Protein AF-A0A915Z6G3-F1 (afdb_monomer_lite)

Organism: NCBI:txid588596

Structure (mmCIF, N/CA/C/O backbone):
data_AF-A0A915Z6G3-F1
#
_entry.id   AF-A0A915Z6G3-F1
#
loop_
_atom_site.group_PDB
_atom_site.id
_atom_site.type_symbol
_atom_site.label_atom_id
_atom_site.label_alt_id
_atom_site.label_comp_id
_atom_site.label_asym_id
_atom_site.label_entity_id
_atom_site.label_seq_id
_atom_site.pdbx_PDB_ins_code
_atom_site.Cartn_x
_atom_site.Cartn_y
_atom_site.Cartn_z
_atom_site.occupancy
_atom_site.B_iso_or_equiv
_atom_site.auth_seq_id
_atom_site.auth_comp_id
_atom_site.auth_asym_id
_atom_site.auth_atom_id
_atom_site.pdbx_PDB_model_num
ATOM 1 N N . MET A 1 1 ? 2.682 16.550 -8.621 1.00 54.75 1 MET A N 1
ATOM 2 C CA . MET A 1 1 ? 1.260 16.250 -8.377 1.00 54.75 1 MET A CA 1
ATOM 3 C C . MET A 1 1 ? 0.381 17.223 -9.141 1.00 54.75 1 MET A C 1
ATOM 5 O O . MET A 1 1 ? 0.630 18.422 -9.050 1.00 54.75 1 MET A O 1
ATOM 9 N N . PRO A 1 2 ? -0.624 16.743 -9.884 1.00 71.06 2 PRO A N 1
ATOM 10 C CA . PRO A 1 2 ? -1.624 17.615 -10.486 1.00 71.06 2 PRO A CA 1
ATOM 11 C C . PRO A 1 2 ? -2.518 18.236 -9.397 1.00 71.06 2 PRO A C 1
ATOM 13 O O . PRO A 1 2 ? -2.899 17.569 -8.435 1.00 71.06 2 PRO A O 1
ATOM 16 N N . LEU A 1 3 ? -2.860 19.520 -9.548 1.00 63.72 3 LEU A N 1
ATOM 17 C CA . LEU A 1 3 ? -3.681 20.289 -8.598 1.00 63.72 3 LEU A CA 1
ATOM 18 C C . LEU A 1 3 ? -5.014 19.588 -8.274 1.00 63.72 3 LEU A C 1
ATOM 20 O O . LEU A 1 3 ? -5.478 19.599 -7.137 1.00 63.72 3 LEU A O 1
ATOM 24 N N . THR A 1 4 ? -5.600 18.926 -9.269 1.00 68.31 4 THR A N 1
ATOM 25 C CA . THR A 1 4 ? -6.839 18.151 -9.151 1.00 68.31 4 THR A CA 1
ATOM 26 C C . THR A 1 4 ? -6.713 16.975 -8.188 1.00 68.31 4 THR A C 1
ATOM 28 O O . THR A 1 4 ? -7.611 16.770 -7.376 1.00 68.31 4 THR A O 1
ATOM 31 N N . PHE A 1 5 ? -5.591 16.248 -8.213 1.00 64.50 5 PHE A N 1
ATOM 32 C CA . PHE A 1 5 ? -5.329 15.165 -7.262 1.00 64.50 5 PHE A CA 1
ATOM 33 C C . PHE A 1 5 ? -5.199 15.705 -5.840 1.00 64.50 5 PHE A C 1
ATOM 35 O O . PHE A 1 5 ? -5.752 15.128 -4.913 1.00 64.50 5 PHE A O 1
ATOM 42 N N . PHE A 1 6 ? -4.526 16.843 -5.667 1.00 62.38 6 PHE A N 1
ATOM 43 C CA . PHE A 1 6 ? -4.34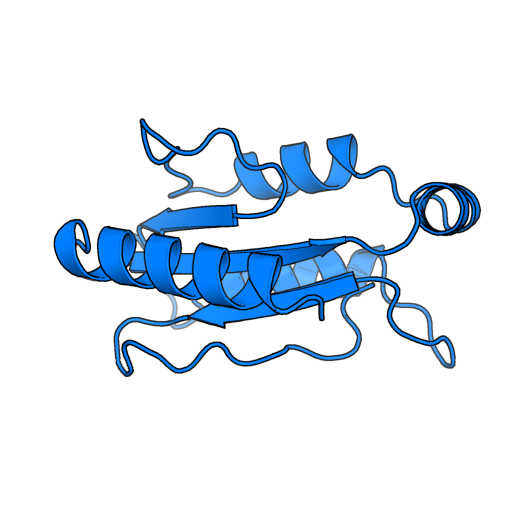3 17.452 -4.351 1.00 62.38 6 PHE A CA 1
ATOM 44 C C . PHE A 1 6 ? -5.665 17.952 -3.744 1.00 62.38 6 PHE A C 1
ATOM 46 O O . PHE A 1 6 ? -5.949 17.688 -2.579 1.00 62.38 6 PHE A O 1
ATOM 53 N N . ILE A 1 7 ? -6.511 18.618 -4.537 1.00 69.06 7 ILE A N 1
ATOM 54 C CA . ILE A 1 7 ? -7.845 19.066 -4.100 1.00 69.06 7 ILE A CA 1
ATOM 55 C C . ILE A 1 7 ? -8.739 17.864 -3.771 1.00 69.06 7 ILE A C 1
ATOM 57 O O . ILE A 1 7 ? -9.429 17.859 -2.752 1.00 69.06 7 ILE A O 1
ATOM 61 N N . TRP A 1 8 ? -8.701 16.822 -4.601 1.00 69.94 8 TRP A N 1
ATOM 62 C CA . TRP A 1 8 ? -9.442 15.589 -4.355 1.00 69.94 8 TRP A CA 1
ATOM 63 C C . TRP A 1 8 ? -8.951 14.865 -3.095 1.00 69.94 8 TRP A C 1
ATOM 65 O O . TRP A 1 8 ? -9.765 14.432 -2.284 1.00 69.94 8 TRP A O 1
ATOM 75 N N . LEU A 1 9 ? -7.636 14.815 -2.868 1.00 66.31 9 LEU A N 1
ATOM 76 C CA . LEU A 1 9 ? -7.033 14.262 -1.658 1.00 66.31 9 LEU A CA 1
ATOM 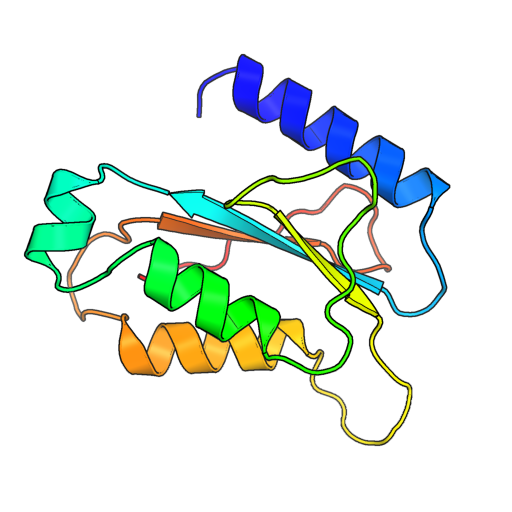77 C C . LEU A 1 9 ? -7.490 15.022 -0.410 1.00 66.31 9 LEU A C 1
ATOM 79 O O . LEU A 1 9 ? -7.906 14.401 0.563 1.00 66.31 9 LEU A O 1
ATOM 83 N N . LEU A 1 10 ? -7.476 16.358 -0.452 1.00 66.25 10 LEU A N 1
ATOM 84 C CA . LEU A 1 10 ? -7.981 17.197 0.637 1.00 66.25 10 LEU A CA 1
ATOM 85 C C . LEU A 1 10 ? -9.459 16.927 0.928 1.00 66.25 10 LEU A C 1
ATOM 87 O O . LEU A 1 10 ? -9.839 16.841 2.093 1.00 66.25 10 LEU A O 1
ATOM 91 N N . TYR A 1 11 ? -10.280 16.745 -0.108 1.00 68.69 11 TYR A N 1
ATOM 92 C CA . TYR A 1 11 ? -11.689 16.393 0.053 1.00 68.69 11 TYR A CA 1
ATOM 93 C C . TYR A 1 11 ? -11.872 15.015 0.706 1.00 68.69 11 TYR A C 1
ATOM 95 O O . TYR A 1 11 ? -12.687 14.871 1.616 1.00 68.69 11 TYR A O 1
ATOM 103 N N . GLN A 1 12 ? -11.077 14.016 0.315 1.00 64.75 12 GLN A N 1
ATOM 104 C CA . GLN A 1 12 ? -11.105 12.692 0.946 1.00 64.75 12 GLN A CA 1
ATOM 105 C C . GLN A 1 12 ? -10.624 12.740 2.402 1.00 64.75 12 GLN A C 1
ATOM 107 O O . GLN A 1 12 ? -11.244 12.126 3.267 1.00 64.75 12 GLN A O 1
ATOM 112 N N . CYS A 1 13 ? -9.582 13.519 2.702 1.00 63.34 13 CYS A N 1
ATOM 113 C CA . CYS A 1 13 ? -9.122 13.763 4.071 1.00 63.34 13 CYS A CA 1
ATOM 114 C C . CYS A 1 13 ? -10.177 14.503 4.916 1.00 63.34 13 CYS A C 1
ATOM 116 O O . CYS A 1 13 ? -10.342 14.199 6.095 1.00 63.34 13 CYS A O 1
ATOM 118 N N . TYR A 1 14 ? -10.920 15.444 4.327 1.00 63.81 14 TYR A N 1
ATOM 119 C CA . TYR A 1 14 ? -12.023 16.145 4.990 1.00 63.81 14 TYR A CA 1
ATOM 120 C C . TYR A 1 14 ? -13.204 15.210 5.289 1.00 63.81 14 TYR A C 1
ATOM 122 O O . TYR A 1 14 ? -13.713 15.191 6.408 1.00 63.81 14 TYR A O 1
ATOM 130 N N . LEU A 1 15 ? -13.612 14.383 4.321 1.00 62.44 15 LEU A N 1
ATOM 131 C CA . LEU A 1 15 ? -14.615 13.339 4.551 1.00 62.44 15 LEU A CA 1
ATOM 132 C C . LEU A 1 15 ? -14.155 12.356 5.632 1.00 62.44 15 LEU A C 1
ATOM 134 O O . LEU A 1 15 ? -14.939 11.998 6.509 1.00 62.44 15 LEU A O 1
ATOM 138 N N . PHE A 1 16 ? -12.878 11.972 5.608 1.00 60.28 16 PHE A N 1
ATOM 139 C CA . PHE A 1 16 ? -12.266 11.135 6.634 1.00 60.28 16 PHE A CA 1
ATOM 140 C C . PHE A 1 16 ? -12.363 11.782 8.018 1.00 60.28 16 PHE A C 1
ATOM 142 O O . PHE A 1 16 ? -12.836 11.117 8.931 1.00 60.28 16 PHE A O 1
ATOM 149 N N . SER A 1 17 ? -12.053 13.076 8.159 1.00 58.62 17 SER A N 1
ATOM 150 C CA . SER A 1 17 ? -12.205 13.819 9.422 1.00 58.62 17 SER A CA 1
ATOM 151 C C . SER A 1 17 ? -13.619 13.758 10.002 1.00 58.62 17 SER A C 1
ATOM 153 O O . SER A 1 17 ? -13.775 13.766 11.219 1.00 58.62 17 SER A O 1
ATOM 155 N N . ASN A 1 18 ? -14.646 13.718 9.148 1.00 55.84 18 ASN A N 1
ATOM 156 C CA . ASN A 1 18 ? -16.050 13.688 9.567 1.00 55.84 18 ASN A CA 1
ATOM 157 C C . ASN A 1 18 ? -16.561 12.271 9.889 1.00 55.84 18 ASN A C 1
ATOM 159 O O . ASN A 1 18 ? -17.561 12.127 10.588 1.00 55.84 18 ASN A O 1
ATOM 163 N N . ILE A 1 19 ? -15.898 11.227 9.383 1.00 57.06 19 ILE A N 1
ATOM 164 C CA . ILE A 1 19 ? -16.246 9.807 9.599 1.00 57.06 19 ILE A CA 1
ATOM 165 C C . ILE A 1 19 ? -15.330 9.167 10.664 1.00 57.06 19 ILE A C 1
ATOM 167 O O . ILE A 1 19 ? -15.574 8.045 11.115 1.00 57.06 19 ILE A O 1
ATOM 171 N N . GLN A 1 20 ? -14.274 9.875 11.074 1.00 56.25 20 GLN A N 1
ATOM 172 C CA . GLN A 1 20 ? -13.170 9.349 11.864 1.00 56.25 20 GLN A CA 1
ATOM 173 C C . GLN A 1 20 ? -13.645 8.766 13.199 1.00 56.25 20 GLN A C 1
ATOM 175 O O . GLN A 1 20 ? -14.107 9.466 14.100 1.00 56.25 20 GLN A O 1
ATOM 180 N N . LYS A 1 21 ? -13.513 7.445 13.326 1.00 56.72 21 LYS A N 1
ATOM 181 C CA . LYS A 1 21 ? -13.626 6.736 14.602 1.00 56.72 21 LYS A CA 1
ATOM 182 C C . LYS A 1 21 ? -12.268 6.783 15.305 1.00 56.72 21 LYS A C 1
ATOM 184 O O . LYS A 1 21 ? -11.240 6.781 14.624 1.00 56.72 21 LYS A O 1
ATOM 189 N N . ARG A 1 22 ? -12.280 6.782 16.646 1.00 59.25 22 ARG A N 1
ATOM 190 C CA . ARG A 1 22 ? -11.060 6.676 17.465 1.00 59.25 22 ARG A CA 1
ATOM 191 C C . ARG A 1 22 ? -10.172 5.532 16.963 1.00 59.25 22 ARG A C 1
ATOM 193 O O . ARG A 1 22 ? -10.707 4.452 16.714 1.00 59.25 22 ARG A O 1
ATOM 200 N N . ASN A 1 23 ? -8.863 5.759 16.848 1.00 69.69 23 ASN A N 1
ATOM 201 C CA . ASN A 1 23 ? -7.853 4.821 16.344 1.00 69.69 23 ASN A CA 1
ATOM 202 C C . ASN A 1 23 ? -8.024 4.460 14.859 1.00 69.69 23 ASN A C 1
ATOM 204 O O . ASN A 1 23 ? -8.118 3.286 14.506 1.00 69.69 23 ASN A O 1
ATOM 208 N N . SER A 1 24 ? -8.102 5.447 13.968 1.00 74.06 24 SER A N 1
ATOM 209 C CA . SER A 1 24 ? -8.124 5.178 12.525 1.00 74.06 24 SER A CA 1
ATOM 210 C C . SER A 1 24 ? -6.974 5.838 11.781 1.00 74.06 24 SER A C 1
ATOM 212 O O . SER A 1 24 ? -6.542 6.948 12.098 1.00 74.06 24 SER A O 1
ATOM 214 N N . SER A 1 25 ? -6.499 5.121 10.768 1.00 78.19 25 SER A N 1
ATOM 215 C CA . SER A 1 25 ? -5.323 5.460 9.984 1.00 78.19 25 SER A CA 1
ATOM 216 C C . SER A 1 25 ? -5.657 5.383 8.500 1.00 78.19 25 SER A C 1
ATOM 218 O O . SER A 1 25 ? -6.428 4.528 8.052 1.00 78.19 25 SER A O 1
ATOM 220 N N . LEU A 1 26 ? -5.075 6.295 7.729 1.00 79.31 26 LEU A N 1
ATOM 221 C CA . LEU A 1 26 ? -5.309 6.394 6.296 1.00 79.31 26 LEU A CA 1
ATOM 222 C C . LEU A 1 26 ? -3.988 6.230 5.547 1.00 79.31 26 LEU A C 1
ATOM 224 O O . LEU A 1 26 ? -3.016 6.940 5.813 1.00 79.31 26 LEU A O 1
ATOM 228 N N . LEU A 1 27 ? -3.973 5.276 4.620 1.00 81.69 27 LEU A N 1
ATOM 229 C CA . LEU A 1 27 ? -2.860 4.979 3.730 1.00 81.69 27 LEU A CA 1
ATOM 230 C C . LEU A 1 27 ? -3.239 5.431 2.321 1.00 81.69 27 LEU A C 1
ATOM 232 O O . LEU A 1 27 ? -4.241 4.976 1.768 1.00 81.69 27 LEU A O 1
ATOM 236 N N . ILE A 1 28 ? -2.434 6.311 1.735 1.00 82.44 28 ILE A N 1
ATOM 237 C CA . ILE A 1 28 ? -2.590 6.750 0.347 1.00 82.44 28 ILE A CA 1
ATOM 238 C C . ILE A 1 28 ? -1.391 6.276 -0.456 1.00 82.44 28 ILE A C 1
ATOM 240 O O . ILE A 1 28 ? -0.254 6.405 -0.007 1.00 82.44 28 ILE A O 1
ATOM 244 N N . ILE A 1 29 ? -1.645 5.783 -1.660 1.00 84.56 29 ILE A N 1
ATOM 245 C CA . ILE A 1 29 ? -0.621 5.420 -2.629 1.00 84.56 29 ILE A CA 1
ATOM 246 C C . ILE A 1 29 ? -0.850 6.231 -3.901 1.00 84.56 29 ILE A C 1
ATOM 248 O O . ILE A 1 29 ? -1.832 6.029 -4.617 1.00 84.56 29 ILE A O 1
ATOM 252 N N . GLU A 1 30 ? 0.068 7.147 -4.193 1.00 83.31 30 GLU A N 1
ATOM 253 C CA . GLU A 1 30 ? 0.201 7.724 -5.528 1.00 83.31 30 GLU A CA 1
ATOM 254 C C . GLU A 1 30 ? 0.952 6.715 -6.401 1.00 83.31 30 GLU A C 1
ATOM 256 O O . GLU A 1 30 ? 2.130 6.431 -6.165 1.00 83.31 30 GLU A O 1
ATOM 261 N N . TRP A 1 31 ? 0.256 6.150 -7.385 1.00 82.88 31 TRP A N 1
ATOM 262 C CA . TRP A 1 31 ? 0.844 5.226 -8.349 1.00 82.88 31 TRP A CA 1
ATOM 263 C C . TRP A 1 31 ? 1.621 6.002 -9.410 1.00 82.88 31 TRP A C 1
ATOM 265 O O . TRP A 1 31 ? 1.098 6.959 -9.981 1.00 82.88 31 TRP A O 1
ATOM 275 N N . GLY A 1 32 ? 2.848 5.574 -9.695 1.00 76.88 32 GLY A N 1
ATOM 276 C CA . GLY A 1 32 ? 3.559 5.998 -10.894 1.00 76.88 32 GLY A CA 1
ATOM 277 C C . GLY A 1 32 ? 3.005 5.344 -12.160 1.00 76.88 32 GLY A C 1
ATOM 278 O O . GLY A 1 32 ? 1.953 4.699 -12.151 1.00 76.88 32 GLY A O 1
ATOM 279 N N . ASP A 1 33 ? 3.750 5.522 -13.247 1.00 81.75 33 ASP A N 1
ATOM 280 C CA . ASP A 1 33 ? 3.428 4.975 -14.564 1.00 81.75 33 ASP A CA 1
ATOM 281 C C . ASP A 1 33 ? 3.291 3.441 -14.528 1.00 81.75 33 ASP A C 1
ATOM 283 O O . ASP A 1 33 ? 4.132 2.734 -13.965 1.00 81.75 33 ASP A O 1
ATOM 287 N N . GLU A 1 34 ? 2.216 2.932 -15.125 1.00 80.31 34 GLU A N 1
ATOM 288 C CA . GLU A 1 34 ? 1.841 1.520 -15.102 1.00 80.31 34 GLU A CA 1
ATOM 289 C C . GLU A 1 34 ? 2.830 0.645 -15.875 1.00 80.31 34 GLU A C 1
ATOM 291 O O . GLU A 1 34 ? 3.186 -0.434 -15.397 1.00 80.31 34 GLU A O 1
ATOM 296 N N . ASP A 1 35 ? 3.368 1.146 -16.989 1.00 81.75 35 ASP A N 1
ATOM 297 C CA . ASP A 1 35 ? 4.380 0.426 -17.766 1.00 81.75 35 ASP A CA 1
ATOM 298 C C . ASP A 1 35 ? 5.661 0.235 -16.947 1.00 81.75 35 ASP A C 1
ATOM 300 O O . ASP A 1 35 ? 6.299 -0.821 -16.984 1.00 81.75 35 ASP A O 1
ATOM 304 N N . ILE A 1 36 ? 6.017 1.234 -16.138 1.00 77.25 36 ILE A N 1
ATOM 305 C CA . ILE A 1 36 ? 7.217 1.180 -15.304 1.00 77.25 36 ILE A CA 1
ATOM 306 C C . ILE A 1 36 ? 7.005 0.283 -14.078 1.00 77.25 36 ILE A C 1
ATOM 308 O O . ILE A 1 36 ? 7.914 -0.455 -13.685 1.00 77.25 36 ILE A O 1
ATOM 312 N N . LEU A 1 37 ? 5.806 0.297 -13.487 1.00 81.00 37 LEU A N 1
ATOM 313 C CA . LEU A 1 37 ? 5.436 -0.641 -12.425 1.00 81.00 37 LEU A CA 1
ATOM 314 C C . LEU A 1 37 ? 5.532 -2.092 -12.924 1.00 81.00 37 LEU A C 1
ATOM 316 O O . LEU A 1 37 ? 6.147 -2.932 -12.260 1.00 81.00 37 LEU A O 1
ATOM 320 N N . LEU A 1 38 ? 5.024 -2.373 -14.128 1.00 82.06 38 LEU A N 1
ATOM 321 C CA . LEU A 1 38 ? 5.106 -3.695 -14.753 1.00 82.06 38 LEU A CA 1
ATOM 322 C C . LEU A 1 38 ? 6.548 -4.124 -15.038 1.00 82.06 38 LEU A C 1
ATOM 324 O O . LEU A 1 38 ? 6.912 -5.252 -14.704 1.00 82.06 38 LEU A O 1
ATOM 328 N N . GLN A 1 39 ? 7.396 -3.232 -15.564 1.00 82.06 39 GLN A N 1
ATOM 329 C CA . GLN A 1 39 ? 8.828 -3.510 -15.774 1.00 82.06 39 GLN A CA 1
ATOM 330 C C . GLN A 1 39 ? 9.553 -3.924 -14.485 1.00 82.06 39 GLN A C 1
ATOM 332 O O . GLN A 1 39 ? 10.550 -4.644 -14.529 1.00 82.06 39 GLN A O 1
ATOM 337 N N . ARG A 1 40 ? 9.049 -3.491 -13.325 1.00 75.69 40 ARG A N 1
ATOM 338 C CA . ARG A 1 40 ? 9.599 -3.805 -12.000 1.00 75.69 40 ARG A CA 1
ATOM 339 C C . ARG A 1 40 ? 8.917 -4.982 -11.313 1.00 75.69 40 ARG A C 1
ATOM 341 O O . ARG A 1 40 ? 9.179 -5.229 -10.138 1.00 75.69 40 ARG A O 1
ATOM 348 N N . ASN A 1 41 ? 8.060 -5.715 -12.025 1.00 82.69 41 ASN A N 1
ATOM 349 C CA . ASN A 1 41 ? 7.218 -6.781 -11.480 1.00 82.69 41 ASN A CA 1
ATOM 350 C C . ASN A 1 41 ? 6.296 -6.309 -10.338 1.00 82.69 41 ASN A C 1
ATOM 352 O O . ASN A 1 41 ? 5.939 -7.082 -9.444 1.00 82.69 41 ASN A O 1
ATOM 356 N N . ILE A 1 42 ? 5.886 -5.040 -10.363 1.00 84.06 42 ILE A N 1
ATOM 357 C CA . ILE A 1 42 ? 4.933 -4.461 -9.418 1.00 84.06 42 ILE A CA 1
ATOM 358 C C . ILE A 1 42 ? 3.576 -4.382 -10.114 1.00 84.06 42 ILE A C 1
ATOM 360 O O . ILE A 1 42 ? 3.310 -3.490 -10.909 1.00 84.06 42 ILE A O 1
ATOM 364 N N . GLN A 1 43 ? 2.687 -5.322 -9.809 1.00 86.94 43 GLN A N 1
ATOM 365 C CA . GLN A 1 43 ? 1.310 -5.268 -10.297 1.00 86.94 43 GLN A CA 1
ATOM 366 C C . GLN A 1 43 ? 0.436 -4.514 -9.297 1.00 86.94 43 GLN A C 1
ATOM 368 O O . GLN A 1 43 ? 0.287 -4.954 -8.153 1.00 86.94 43 GLN A O 1
ATOM 373 N N . ARG A 1 44 ? -0.182 -3.409 -9.736 1.00 86.06 44 ARG A N 1
ATOM 374 C CA . ARG A 1 44 ? -1.061 -2.569 -8.903 1.00 86.06 44 ARG A CA 1
ATOM 375 C C . ARG A 1 44 ? -2.135 -3.400 -8.193 1.00 86.06 44 ARG A C 1
ATOM 377 O O . ARG A 1 44 ? -2.296 -3.298 -6.982 1.00 86.06 44 ARG A O 1
ATOM 384 N N . THR A 1 45 ? -2.803 -4.287 -8.927 1.00 87.69 45 THR A N 1
ATOM 385 C CA . THR A 1 45 ? -3.847 -5.188 -8.409 1.00 87.69 45 THR A CA 1
ATOM 386 C C . THR A 1 45 ? -3.348 -6.106 -7.296 1.00 87.69 45 THR A C 1
ATOM 388 O O . THR A 1 45 ? -4.040 -6.291 -6.297 1.00 87.69 45 THR A O 1
ATOM 391 N N . THR A 1 46 ? -2.128 -6.632 -7.424 1.00 88.19 46 THR A N 1
ATOM 392 C CA . THR A 1 46 ? -1.508 -7.491 -6.405 1.00 88.19 46 THR A CA 1
ATOM 393 C C . THR A 1 46 ? -1.206 -6.704 -5.132 1.00 88.19 46 THR A C 1
ATOM 395 O O . THR A 1 46 ? -1.444 -7.196 -4.032 1.00 88.19 46 THR A O 1
ATOM 398 N N . VAL A 1 47 ? -0.703 -5.472 -5.264 1.00 87.31 47 VAL A N 1
ATOM 399 C CA . VAL A 1 47 ? -0.424 -4.603 -4.112 1.00 87.31 47 VAL A CA 1
ATOM 400 C C . VAL A 1 47 ? -1.723 -4.200 -3.409 1.00 87.31 47 VAL A C 1
ATOM 402 O O . VAL A 1 47 ? -1.801 -4.272 -2.187 1.00 87.31 47 VAL A O 1
ATOM 405 N N . ILE A 1 48 ? -2.760 -3.837 -4.169 1.00 88.56 48 ILE A N 1
ATOM 406 C CA . ILE A 1 48 ? -4.092 -3.519 -3.636 1.00 88.56 48 ILE A CA 1
ATOM 407 C C . ILE A 1 48 ? -4.663 -4.705 -2.859 1.00 88.56 48 ILE A C 1
ATOM 409 O O . ILE A 1 48 ? -5.085 -4.528 -1.720 1.00 88.56 48 ILE A O 1
ATOM 413 N N . ALA A 1 49 ? -4.672 -5.901 -3.456 1.00 87.06 49 ALA A N 1
ATOM 414 C CA . ALA A 1 49 ? -5.182 -7.107 -2.807 1.00 87.06 49 ALA A CA 1
ATOM 415 C C . ALA A 1 49 ? -4.439 -7.377 -1.492 1.00 87.06 49 ALA A C 1
ATOM 417 O O . ALA A 1 49 ? -5.072 -7.507 -0.450 1.00 87.06 49 ALA A O 1
ATOM 418 N N . PHE A 1 50 ? -3.105 -7.314 -1.526 1.00 88.31 50 PHE A N 1
ATOM 419 C CA . PHE A 1 50 ? -2.260 -7.476 -0.346 1.00 88.31 50 PHE A CA 1
ATOM 420 C C . PHE A 1 50 ? -2.591 -6.477 0.774 1.00 88.31 50 PHE A C 1
ATOM 422 O O . PHE A 1 50 ? -2.669 -6.859 1.935 1.00 88.31 50 PHE A O 1
ATOM 429 N N . ILE A 1 51 ? -2.813 -5.198 0.453 1.00 87.31 51 ILE A N 1
ATOM 430 C CA . ILE A 1 51 ? -3.165 -4.175 1.451 1.00 87.31 51 ILE A CA 1
ATOM 431 C C . ILE A 1 51 ? -4.552 -4.443 2.051 1.00 87.31 51 ILE A C 1
ATOM 433 O O . ILE A 1 51 ? -4.739 -4.294 3.258 1.00 87.31 51 ILE A O 1
ATOM 437 N N . ARG A 1 52 ? -5.524 -4.850 1.224 1.00 87.31 52 ARG A N 1
ATOM 438 C CA . ARG A 1 52 ? -6.907 -5.127 1.650 1.00 87.31 52 ARG A CA 1
ATOM 439 C C . ARG A 1 52 ? -7.030 -6.368 2.545 1.00 87.31 52 ARG A C 1
ATOM 441 O O . ARG A 1 52 ? -8.025 -6.493 3.250 1.00 87.31 52 ARG A O 1
ATOM 448 N N . GLU A 1 53 ? -6.036 -7.254 2.540 1.00 87.44 53 GLU A N 1
ATOM 449 C CA . GLU A 1 53 ? -5.973 -8.436 3.411 1.00 87.44 53 GLU A CA 1
ATOM 450 C C . GLU A 1 53 ? -5.574 -8.113 4.862 1.00 87.44 53 GLU A C 1
ATOM 452 O O . GLU A 1 53 ? -5.739 -8.959 5.744 1.00 87.44 53 GLU A O 1
ATOM 457 N N . PHE A 1 54 ? -5.063 -6.908 5.148 1.00 84.81 54 PHE A N 1
ATOM 458 C CA . PHE A 1 54 ? -4.679 -6.552 6.514 1.00 84.81 54 PHE A CA 1
ATOM 459 C C . PHE A 1 54 ? -5.905 -6.404 7.427 1.00 84.81 54 PHE A C 1
ATOM 461 O O . PHE A 1 54 ? -6.923 -5.827 7.024 1.00 84.81 54 PHE A O 1
ATOM 468 N N . PRO A 1 55 ? -5.811 -6.873 8.689 1.00 80.38 55 PRO A N 1
ATOM 469 C CA . PRO A 1 55 ? -6.886 -6.705 9.655 1.00 80.38 55 PRO A CA 1
ATOM 470 C C . PRO A 1 55 ? -7.197 -5.218 9.838 1.00 80.38 55 PRO A C 1
ATOM 472 O O . PRO A 1 55 ? -6.318 -4.369 9.734 1.00 80.38 55 PRO A O 1
ATOM 475 N N . GLY A 1 56 ? -8.464 -4.894 10.085 1.00 78.62 56 GLY A N 1
ATOM 476 C CA . GLY A 1 56 ? 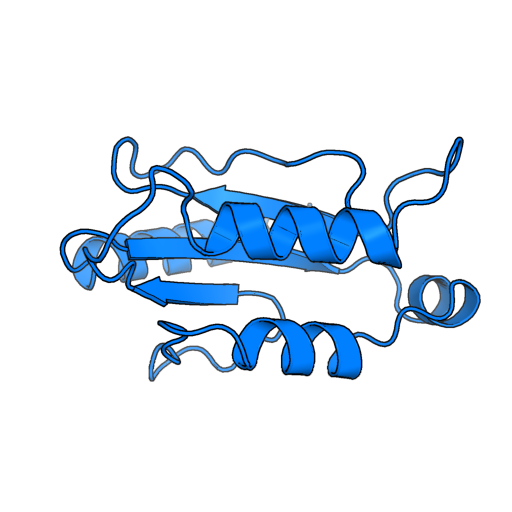-8.896 -3.507 10.254 1.00 78.62 56 GLY A CA 1
ATOM 477 C C . GLY A 1 56 ? -9.090 -2.730 8.950 1.00 78.62 56 GLY A C 1
ATOM 478 O O . GLY A 1 56 ? -9.580 -1.603 9.028 1.00 78.62 56 GLY A O 1
ATOM 479 N N . TYR A 1 57 ? -8.785 -3.299 7.771 1.00 84.00 57 TYR A N 1
ATOM 480 C CA . TYR A 1 57 ? -9.192 -2.696 6.499 1.00 84.00 57 TYR A CA 1
ATOM 481 C C . TYR A 1 57 ? -10.713 -2.537 6.465 1.00 84.00 57 TYR A C 1
ATOM 483 O O . TYR A 1 57 ? -11.466 -3.487 6.682 1.00 84.00 57 TYR A O 1
ATOM 491 N N . SER A 1 58 ? -11.171 -1.326 6.170 1.00 77.50 58 SER A N 1
ATOM 492 C CA . SER A 1 58 ? -12.584 -1.042 5.973 1.00 77.50 58 SER A CA 1
ATOM 493 C C . SER A 1 58 ? -12.742 -0.213 4.713 1.00 77.50 58 SER A C 1
ATOM 495 O O . SER A 1 58 ? -12.174 0.868 4.573 1.00 77.50 58 SER A O 1
ATOM 497 N N . GLN A 1 59 ? -13.553 -0.704 3.784 1.00 70.38 59 GLN A N 1
ATOM 498 C CA . GLN A 1 59 ? -13.884 0.053 2.591 1.00 70.38 59 GLN A CA 1
ATOM 499 C C . GLN A 1 59 ? -14.744 1.257 2.990 1.00 70.38 59 GLN A C 1
ATOM 501 O O . GLN A 1 59 ? -15.824 1.109 3.565 1.00 70.38 59 GLN A O 1
ATOM 506 N N . LEU A 1 60 ? -14.271 2.468 2.695 1.00 65.69 60 LEU A N 1
ATOM 507 C CA . LEU A 1 60 ? -15.117 3.653 2.784 1.00 65.69 60 LEU A CA 1
ATOM 508 C C . LEU A 1 60 ? -16.204 3.497 1.714 1.00 65.69 60 LEU A C 1
ATOM 510 O O . LEU A 1 60 ? -15.894 3.396 0.532 1.00 65.69 60 LEU A O 1
ATOM 514 N N . VAL A 1 61 ? -17.472 3.449 2.127 1.00 54.75 61 VAL A N 1
ATOM 515 C CA . VAL A 1 61 ? -18.637 3.094 1.284 1.00 54.75 61 VAL A CA 1
ATOM 516 C C . VAL A 1 61 ? -18.746 3.944 0.003 1.00 54.75 61 VAL A C 1
ATOM 518 O O . VAL A 1 61 ? -19.340 3.513 -0.979 1.00 54.75 61 VAL A O 1
ATOM 521 N N . GLN A 1 62 ? -18.134 5.129 -0.020 1.00 54.84 62 GLN A N 1
ATOM 522 C CA . GLN A 1 62 ? -18.131 6.047 -1.165 1.00 54.84 62 GLN A CA 1
ATOM 523 C C . GLN A 1 62 ? -16.825 6.051 -1.975 1.00 54.84 62 GLN A C 1
ATOM 525 O O . GLN A 1 62 ? -16.728 6.778 -2.959 1.00 54.84 62 GLN A O 1
ATOM 530 N N . ASN A 1 63 ? -15.814 5.271 -1.584 1.00 56.56 63 ASN A N 1
ATOM 531 C CA . ASN A 1 63 ? -14.488 5.328 -2.185 1.00 56.56 63 ASN A CA 1
ATOM 532 C C . ASN A 1 63 ? -14.049 3.938 -2.679 1.00 56.56 63 ASN A C 1
ATOM 534 O O . ASN A 1 63 ? -13.595 3.097 -1.907 1.00 56.56 63 ASN A O 1
ATOM 538 N N . GLN A 1 64 ? -14.190 3.700 -3.988 1.00 62.38 64 GLN A N 1
ATOM 539 C CA . GLN A 1 64 ? -13.616 2.540 -4.693 1.00 62.38 64 GLN A CA 1
ATOM 540 C C . GLN A 1 64 ? -12.179 2.812 -5.170 1.00 62.38 64 GLN A C 1
ATOM 542 O O . GLN A 1 64 ? -11.684 2.139 -6.067 1.00 62.38 64 GLN A O 1
ATOM 547 N N . SER A 1 65 ? -11.515 3.824 -4.608 1.00 71.38 65 SER A N 1
ATOM 548 C CA . SER A 1 65 ? -10.168 4.195 -5.020 1.00 71.38 65 SER A CA 1
ATOM 549 C C . SER A 1 65 ? -9.176 3.051 -4.816 1.00 71.38 65 SER A C 1
ATOM 551 O O . SER A 1 65 ? -9.082 2.450 -3.745 1.00 71.38 65 SER A O 1
ATOM 553 N N . ASP A 1 66 ? -8.370 2.829 -5.845 1.00 81.00 66 ASP A N 1
ATOM 554 C CA . ASP A 1 66 ? -7.213 1.937 -5.836 1.00 81.00 66 ASP A CA 1
ATOM 555 C C . ASP A 1 66 ? -5.980 2.568 -5.172 1.00 81.00 66 ASP A C 1
ATOM 557 O O . ASP A 1 66 ? -4.917 1.957 -5.088 1.00 81.00 66 ASP A O 1
ATOM 561 N N . SER A 1 67 ? -6.117 3.804 -4.696 1.00 81.06 67 SER A N 1
ATOM 562 C CA . SER A 1 67 ? -5.056 4.601 -4.085 1.00 81.06 67 SER A CA 1
ATOM 563 C C . SER A 1 67 ? -5.310 4.937 -2.622 1.00 81.06 67 SER A C 1
ATOM 565 O O . SER A 1 67 ? -4.414 5.491 -1.999 1.00 81.06 67 SER A O 1
ATOM 567 N N . ILE A 1 68 ? -6.496 4.675 -2.064 1.00 79.56 68 ILE A N 1
ATOM 568 C CA . ILE A 1 68 ? -6.838 5.078 -0.692 1.00 79.56 68 ILE A CA 1
ATOM 569 C C . ILE A 1 68 ? -7.329 3.872 0.093 1.00 79.56 68 ILE A C 1
ATOM 571 O O . ILE A 1 68 ? -8.283 3.199 -0.294 1.00 79.56 68 ILE A O 1
ATOM 575 N N . PHE A 1 69 ? -6.698 3.642 1.237 1.00 82.62 69 PHE A N 1
ATOM 576 C CA . PHE A 1 69 ? -6.987 2.520 2.109 1.00 82.62 69 PHE A CA 1
ATOM 577 C C . PHE A 1 69 ? -7.208 3.027 3.527 1.00 82.62 69 PHE A C 1
ATOM 579 O O . PHE A 1 69 ? -6.398 3.777 4.076 1.00 82.62 69 PHE A O 1
ATOM 586 N N . TYR A 1 70 ? -8.335 2.625 4.100 1.00 79.88 70 TYR A N 1
ATOM 587 C CA . TYR A 1 70 ? -8.772 3.042 5.420 1.00 79.88 70 TYR A CA 1
ATOM 588 C C . TYR A 1 70 ? -8.654 1.871 6.389 1.00 79.88 70 TYR A C 1
ATOM 590 O O . TYR A 1 70 ? -9.124 0.768 6.094 1.00 79.88 70 TYR A O 1
ATOM 598 N N . PHE A 1 71 ? -8.029 2.131 7.535 1.00 81.06 71 PHE A N 1
ATOM 599 C CA . PHE A 1 71 ? -7.775 1.142 8.570 1.00 81.06 71 PHE A CA 1
ATOM 600 C C . PHE A 1 71 ? -8.301 1.619 9.918 1.00 81.06 71 PHE A C 1
ATOM 602 O O . PHE A 1 71 ? -8.096 2.768 10.308 1.00 81.06 71 PHE A O 1
ATOM 609 N N . ILE A 1 72 ? -8.962 0.715 10.634 1.00 78.69 72 ILE A N 1
ATOM 610 C CA . ILE A 1 72 ? -9.326 0.884 12.039 1.00 78.69 72 ILE A CA 1
ATOM 611 C C . ILE A 1 72 ? -8.331 0.061 12.855 1.00 78.69 72 ILE A C 1
ATOM 613 O O . ILE A 1 72 ? -8.348 -1.170 12.803 1.00 78.69 72 ILE A O 1
ATOM 617 N N . ASP A 1 73 ? -7.463 0.742 13.597 1.00 70.88 73 ASP A N 1
ATOM 618 C CA . ASP A 1 73 ? -6.504 0.112 14.493 1.00 70.88 73 ASP A CA 1
ATOM 619 C C . ASP A 1 73 ? -7.266 -0.482 15.694 1.00 70.88 73 ASP A C 1
ATOM 621 O O . ASP A 1 73 ? -7.859 0.222 16.518 1.00 70.88 73 ASP A O 1
ATOM 625 N N . THR A 1 74 ? -7.285 -1.813 15.801 1.00 63.81 74 THR A N 1
ATOM 626 C CA . THR A 1 74 ? -7.862 -2.491 16.967 1.00 63.81 74 THR A CA 1
ATOM 627 C C . THR A 1 74 ? -6.917 -2.360 18.166 1.00 63.81 74 THR A C 1
ATOM 629 O O . THR A 1 74 ? -5.728 -2.636 18.018 1.00 63.81 74 THR A O 1
ATOM 632 N N . PRO A 1 75 ? -7.409 -2.022 19.372 1.00 55.59 75 PRO A N 1
ATOM 633 C CA . PRO A 1 75 ? -6.576 -1.731 20.548 1.00 55.59 75 PRO A CA 1
ATOM 634 C C . PRO A 1 75 ? -5.809 -2.933 21.140 1.00 55.59 75 PRO A C 1
ATOM 636 O O . PRO A 1 75 ? -5.231 -2.825 22.222 1.00 55.59 75 PRO A O 1
ATOM 639 N N . SER A 1 76 ? -5.773 -4.088 20.474 1.00 47.88 76 SER A N 1
ATOM 640 C CA . SER A 1 76 ? -5.060 -5.264 20.967 1.00 47.88 76 SER A CA 1
ATOM 641 C C . SER A 1 76 ? -3.581 -5.238 20.572 1.00 47.88 76 SER A C 1
ATOM 643 O O . SER A 1 76 ? -3.192 -5.692 19.500 1.00 47.88 76 SER A O 1
ATOM 645 N N . THR A 1 77 ? -2.768 -4.764 21.518 1.00 43.06 77 THR A N 1
ATOM 646 C CA . THR A 1 77 ? -1.402 -5.240 21.803 1.00 43.06 77 THR A CA 1
ATOM 647 C C . THR A 1 77 ? -0.399 -5.224 20.649 1.00 43.06 77 THR A C 1
ATOM 649 O O . THR A 1 77 ? -0.048 -6.266 20.110 1.00 43.06 77 THR A O 1
ATOM 652 N N . GLN A 1 78 ? 0.140 -4.043 20.356 1.00 45.16 78 GLN A N 1
ATOM 653 C CA . GLN A 1 78 ? 1.573 -3.706 20.273 1.00 45.16 78 GLN A CA 1
ATOM 654 C C . GLN A 1 78 ? 1.684 -2.327 19.615 1.00 45.16 78 GLN A C 1
ATOM 656 O O . GLN A 1 78 ? 0.856 -1.959 18.794 1.00 45.16 78 GLN A O 1
ATOM 661 N N . ALA A 1 79 ? 2.691 -1.548 19.998 1.00 49.59 79 ALA A N 1
ATOM 662 C CA . ALA A 1 79 ? 2.880 -0.139 19.642 1.00 49.59 79 ALA A CA 1
ATOM 663 C C . ALA A 1 79 ? 3.152 0.152 18.139 1.00 49.59 79 ALA A C 1
ATOM 665 O O . ALA A 1 79 ? 3.732 1.186 17.819 1.00 49.59 79 ALA A O 1
ATOM 666 N N . SER A 1 80 ? 2.765 -0.744 17.223 1.00 55.41 80 SER A N 1
ATOM 667 C CA . SER A 1 80 ? 2.896 -0.587 15.771 1.00 55.41 80 SER A CA 1
ATOM 668 C C . SER A 1 80 ? 1.514 -0.413 15.143 1.00 55.41 80 SER A C 1
ATOM 670 O O . SER A 1 80 ? 0.657 -1.285 15.276 1.00 55.41 80 SER A O 1
ATOM 672 N N . CYS A 1 81 ? 1.296 0.709 14.457 1.00 70.12 81 CYS A N 1
ATOM 673 C CA . CYS A 1 81 ? 0.077 0.944 13.685 1.00 70.12 81 CYS A CA 1
ATOM 674 C C . CYS A 1 81 ? 0.008 -0.065 12.525 1.00 70.12 81 CYS A C 1
ATOM 676 O O . CYS A 1 81 ? 1.035 -0.380 11.917 1.00 70.12 81 CYS A O 1
ATOM 678 N N . ILE A 1 82 ? -1.186 -0.561 12.179 1.00 77.62 82 ILE A N 1
ATOM 679 C CA . ILE A 1 82 ? -1.383 -1.532 11.084 1.00 77.62 82 ILE A CA 1
ATOM 680 C C . ILE A 1 82 ? -0.745 -1.020 9.786 1.00 77.62 82 ILE A C 1
ATOM 682 O O . ILE A 1 82 ? -0.112 -1.776 9.047 1.00 77.62 82 ILE A O 1
ATOM 686 N N . VAL A 1 83 ? -0.816 0.292 9.561 1.00 78.31 83 VAL A N 1
ATOM 687 C CA . VAL A 1 83 ? -0.215 0.954 8.403 1.00 78.31 83 VAL A CA 1
ATOM 688 C C . VAL A 1 83 ? 1.315 0.881 8.403 1.00 78.31 83 VAL A C 1
ATOM 690 O O . VAL A 1 83 ? 1.910 0.686 7.344 1.00 78.31 83 VAL A O 1
ATOM 693 N N . ASP A 1 84 ? 1.969 0.958 9.564 1.00 80.12 84 ASP A N 1
ATOM 694 C CA . ASP A 1 84 ? 3.428 0.825 9.649 1.00 80.12 84 ASP A CA 1
ATOM 695 C C . ASP A 1 84 ? 3.867 -0.592 9.233 1.00 80.12 84 ASP A C 1
ATOM 697 O O . ASP A 1 84 ? 4.850 -0.756 8.503 1.00 80.12 84 ASP A O 1
ATOM 701 N N . ASN A 1 85 ? 3.093 -1.616 9.613 1.00 83.81 85 ASN A N 1
ATOM 702 C CA . ASN A 1 85 ? 3.335 -3.004 9.206 1.00 83.81 85 ASN A CA 1
ATOM 703 C C . ASN A 1 85 ? 3.144 -3.201 7.695 1.00 83.81 85 ASN A C 1
ATOM 705 O O . ASN A 1 85 ? 3.957 -3.879 7.060 1.00 83.81 85 ASN A O 1
ATOM 709 N N . ILE A 1 86 ? 2.112 -2.582 7.109 1.00 85.50 86 ILE A N 1
ATOM 710 C CA . ILE A 1 86 ? 1.879 -2.594 5.657 1.00 85.50 86 ILE A CA 1
ATOM 711 C C . ILE A 1 86 ? 3.080 -1.989 4.935 1.00 85.50 86 ILE A C 1
ATOM 713 O O . ILE A 1 86 ? 3.652 -2.611 4.041 1.00 85.50 86 ILE A O 1
ATOM 717 N N . VAL A 1 87 ? 3.509 -0.797 5.349 1.00 84.81 87 VAL A N 1
ATOM 718 C CA . VAL A 1 87 ? 4.642 -0.096 4.736 1.00 84.81 87 VAL A CA 1
ATOM 719 C C . VAL A 1 87 ? 5.926 -0.906 4.844 1.00 84.81 87 VAL A C 1
ATOM 721 O O . VAL A 1 87 ? 6.679 -0.997 3.876 1.00 84.81 87 VAL A O 1
ATOM 724 N N . LEU A 1 88 ? 6.177 -1.526 5.994 1.00 85.62 88 LEU A N 1
ATOM 725 C CA . LEU A 1 88 ? 7.340 -2.381 6.192 1.00 85.62 88 LEU A CA 1
ATOM 726 C C . LEU A 1 88 ? 7.304 -3.620 5.284 1.00 85.62 88 LEU A C 1
ATOM 728 O O . LEU A 1 88 ? 8.336 -3.998 4.727 1.00 85.62 88 LEU A O 1
ATOM 732 N N . ALA A 1 89 ? 6.134 -4.229 5.085 1.00 86.12 89 ALA A N 1
ATOM 733 C CA . ALA A 1 89 ? 5.976 -5.354 4.170 1.00 86.12 89 ALA A CA 1
ATOM 734 C C . ALA A 1 89 ? 6.158 -4.945 2.698 1.00 86.12 89 ALA A C 1
ATOM 736 O O . ALA A 1 89 ? 6.856 -5.640 1.957 1.00 86.12 89 ALA A O 1
ATOM 737 N N . LEU A 1 90 ? 5.608 -3.794 2.293 1.00 86.31 90 LEU A N 1
ATOM 738 C CA . LEU A 1 90 ? 5.812 -3.235 0.954 1.00 86.31 90 LEU A CA 1
ATOM 739 C C . LEU A 1 90 ? 7.292 -2.940 0.700 1.00 86.31 90 LEU A C 1
ATOM 741 O O . LEU A 1 90 ? 7.830 -3.397 -0.305 1.00 86.31 90 LEU A O 1
ATOM 745 N N . LYS A 1 91 ? 7.978 -2.295 1.653 1.00 86.00 91 LYS A N 1
ATOM 746 C CA . LYS A 1 91 ? 9.426 -2.048 1.583 1.00 86.00 91 LYS A CA 1
ATOM 747 C C . LYS A 1 91 ? 10.213 -3.337 1.393 1.00 86.00 91 LYS A C 1
ATOM 749 O O . LYS A 1 91 ? 11.045 -3.415 0.503 1.00 86.00 91 LYS A O 1
ATOM 754 N N . ARG A 1 92 ? 9.942 -4.375 2.187 1.00 85.44 92 ARG A N 1
ATOM 755 C CA . ARG A 1 92 ? 10.650 -5.662 2.062 1.00 85.44 92 ARG A CA 1
ATOM 756 C C . ARG A 1 92 ? 10.492 -6.306 0.687 1.00 85.44 92 ARG A C 1
ATOM 758 O O . ARG A 1 92 ? 11.394 -7.014 0.255 1.00 85.44 92 ARG A O 1
ATOM 765 N N . LYS A 1 93 ? 9.345 -6.102 0.037 1.00 84.00 93 LYS A N 1
ATOM 766 C CA . LYS A 1 93 ? 9.012 -6.760 -1.226 1.00 84.00 93 LYS A CA 1
ATOM 767 C C . LYS A 1 93 ? 9.431 -5.955 -2.455 1.00 84.00 93 LYS A C 1
ATOM 769 O O . LYS A 1 93 ? 9.839 -6.556 -3.443 1.00 84.00 93 LYS A O 1
ATOM 774 N N . TYR A 1 94 ? 9.307 -4.632 -2.400 1.00 82.75 94 TYR A N 1
ATOM 775 C CA . TYR A 1 94 ? 9.398 -3.768 -3.577 1.00 82.75 94 TYR A CA 1
ATOM 776 C C . TYR A 1 94 ? 10.527 -2.745 -3.517 1.00 82.75 94 TYR A C 1
ATOM 778 O O . TYR A 1 94 ? 10.873 -2.195 -4.557 1.00 82.75 94 TYR A O 1
ATOM 786 N N . HIS A 1 95 ? 11.147 -2.516 -2.356 1.00 80.69 95 HIS A N 1
ATOM 787 C CA . HIS A 1 95 ? 12.266 -1.586 -2.276 1.00 80.69 95 HIS A CA 1
ATOM 788 C C . HIS A 1 95 ? 13.442 -2.063 -3.134 1.00 80.69 95 HIS A C 1
ATOM 790 O O . HIS A 1 95 ? 13.956 -3.170 -2.959 1.00 80.69 95 HIS A O 1
ATOM 796 N N . GLN A 1 96 ? 13.911 -1.184 -4.017 1.00 72.12 96 GLN A N 1
ATOM 797 C CA . GLN A 1 96 ? 15.101 -1.405 -4.828 1.00 72.12 96 GLN A CA 1
ATOM 798 C C . GLN A 1 96 ? 16.173 -0.377 -4.463 1.00 72.12 96 GLN A C 1
ATOM 800 O O . GLN A 1 96 ? 15.968 0.834 -4.550 1.00 72.12 96 GLN A O 1
ATOM 805 N N . VAL A 1 97 ? 17.336 -0.874 -4.043 1.00 73.62 97 VAL A N 1
ATOM 806 C CA . VAL A 1 97 ? 18.475 -0.034 -3.659 1.00 73.62 97 VAL A CA 1
ATOM 807 C C . VAL A 1 97 ? 18.959 0.756 -4.880 1.00 73.62 97 VAL A C 1
ATOM 809 O O . VAL A 1 97 ? 19.106 0.198 -5.965 1.00 73.62 97 VAL A O 1
ATOM 812 N N . ASN A 1 98 ? 19.230 2.052 -4.695 1.00 68.31 98 ASN A N 1
ATOM 813 C CA . ASN A 1 98 ? 19.716 2.983 -5.727 1.00 68.31 98 ASN A CA 1
ATOM 814 C C . ASN A 1 98 ? 18.759 3.230 -6.905 1.00 68.31 98 ASN A C 1
ATOM 816 O O . ASN A 1 98 ? 19.195 3.651 -7.976 1.00 68.31 98 ASN A O 1
ATOM 820 N N . MET A 1 99 ? 17.458 3.008 -6.719 1.00 67.12 99 MET A N 1
ATOM 821 C CA . MET A 1 99 ? 16.444 3.366 -7.706 1.00 67.12 99 MET A CA 1
ATOM 822 C C . MET A 1 99 ? 15.484 4.417 -7.144 1.00 67.12 99 MET A C 1
ATOM 824 O O . MET A 1 99 ? 15.222 4.461 -5.945 1.00 67.12 99 MET A O 1
ATOM 828 N N . VAL A 1 100 ? 14.992 5.299 -8.017 1.00 66.31 100 VAL A N 1
ATOM 829 C CA . VAL A 1 100 ? 13.965 6.295 -7.667 1.00 66.31 100 VAL A CA 1
ATOM 830 C C . VAL A 1 100 ? 12.692 5.560 -7.220 1.00 66.31 100 VAL A C 1
ATOM 832 O O . VAL A 1 100 ? 12.401 4.503 -7.752 1.00 66.31 100 VAL A O 1
ATOM 835 N N . SER A 1 101 ? 11.931 6.073 -6.251 1.00 66.94 101 SER A N 1
ATOM 836 C CA . SER A 1 101 ? 10.660 5.443 -5.841 1.00 66.94 101 SER A CA 1
ATOM 837 C C . SER A 1 101 ? 9.591 5.636 -6.925 1.00 66.94 101 SER A C 1
ATOM 839 O O . SER A 1 101 ? 9.373 6.764 -7.371 1.00 66.94 101 SER A O 1
ATOM 841 N N . PHE A 1 102 ? 8.904 4.562 -7.333 1.00 66.94 102 PHE A N 1
ATOM 842 C CA . PHE A 1 102 ? 7.902 4.580 -8.426 1.00 66.94 102 PHE A CA 1
ATOM 843 C C . PHE A 1 102 ? 6.462 4.780 -7.964 1.00 66.94 102 PHE A C 1
ATOM 845 O O . PHE A 1 102 ? 5.529 4.797 -8.760 1.00 66.94 102 PHE A O 1
ATOM 852 N N . GLY A 1 103 ? 6.286 4.968 -6.668 1.00 68.88 103 GLY A N 1
ATOM 853 C CA . GLY A 1 103 ? 5.055 5.444 -6.075 1.00 68.88 103 GLY A CA 1
ATOM 854 C C . GLY A 1 103 ? 5.382 6.227 -4.819 1.00 68.88 103 GLY A C 1
ATOM 855 O O . GLY A 1 103 ? 6.489 6.123 -4.276 1.00 68.88 103 GLY A O 1
ATOM 856 N N . ARG A 1 104 ? 4.422 7.020 -4.360 1.00 77.38 104 ARG A N 1
ATOM 857 C CA . ARG A 1 104 ? 4.540 7.750 -3.098 1.00 77.38 104 ARG A CA 1
ATOM 858 C C . ARG A 1 104 ? 3.507 7.226 -2.136 1.00 77.38 104 ARG A C 1
ATOM 860 O O . ARG A 1 104 ? 2.335 7.100 -2.481 1.00 77.38 104 ARG A O 1
ATOM 867 N N . VAL A 1 105 ? 3.962 6.899 -0.939 1.00 78.44 105 VAL A N 1
ATOM 868 C CA . VAL A 1 105 ? 3.097 6.387 0.112 1.00 78.44 105 VAL A CA 1
ATOM 869 C C . VAL A 1 105 ? 2.937 7.468 1.152 1.00 78.44 105 VAL A C 1
ATOM 871 O O . VAL A 1 105 ? 3.927 7.944 1.695 1.00 78.44 105 VAL A O 1
ATOM 874 N N . TYR A 1 106 ? 1.699 7.845 1.435 1.00 76.00 106 TYR A N 1
ATOM 875 C CA . TYR A 1 106 ? 1.382 8.823 2.458 1.00 76.00 106 TYR A CA 1
ATOM 876 C C . TYR A 1 106 ? 0.607 8.162 3.588 1.00 76.00 106 TYR A C 1
ATOM 878 O O . TYR A 1 106 ? -0.328 7.400 3.340 1.00 76.00 106 TYR A O 1
ATOM 886 N N . ILE A 1 107 ? 0.975 8.486 4.827 1.00 73.69 107 ILE A N 1
ATOM 887 C CA . ILE A 1 107 ? 0.205 8.104 6.013 1.00 73.69 107 ILE A CA 1
ATOM 888 C C . ILE A 1 107 ? -0.362 9.358 6.667 1.00 73.69 107 ILE A C 1
ATOM 890 O O . ILE A 1 107 ? 0.370 10.324 6.892 1.00 73.69 107 ILE A O 1
ATOM 894 N N . SER A 1 108 ? -1.640 9.309 7.036 1.00 71.44 108 SER A N 1
ATOM 895 C CA . SER A 1 108 ? -2.240 10.236 7.995 1.00 71.44 108 SER A CA 1
ATOM 896 C C . SER A 1 108 ? -2.683 9.468 9.244 1.00 71.44 108 SER A C 1
ATOM 898 O O . SER A 1 108 ? -3.423 8.488 9.138 1.00 71.44 108 SER A O 1
ATOM 900 N N . LYS A 1 109 ? -2.183 9.895 10.414 1.00 67.56 109 LYS A N 1
ATOM 901 C CA . LYS A 1 109 ? -2.538 9.365 11.742 1.00 67.56 109 LYS A CA 1
ATOM 902 C C . LYS A 1 109 ? -3.321 10.420 12.530 1.00 67.56 109 LYS A C 1
ATOM 904 O O . LYS A 1 109 ? -3.121 11.619 12.336 1.00 67.56 109 LYS A O 1
ATOM 909 N N . GLU A 1 110 ? -4.178 9.941 13.426 1.00 57.66 110 GLU A N 1
ATOM 910 C CA . GLU A 1 110 ? -5.178 10.688 14.204 1.00 57.66 110 GLU A CA 1
ATOM 911 C C . GLU A 1 110 ? -4.699 11.998 14.852 1.00 57.66 110 GLU A C 1
ATOM 913 O O . GLU A 1 110 ? -5.462 12.955 14.934 1.00 57.66 110 GLU A O 1
ATOM 918 N N . GLU A 1 111 ? -3.439 12.074 15.284 1.00 50.91 111 GLU A N 1
ATOM 919 C CA . GLU A 1 111 ? -2.956 13.204 16.087 1.00 50.91 111 GLU A CA 1
ATOM 920 C C . GLU A 1 111 ? -2.798 14.515 15.308 1.00 50.91 111 GLU A C 1
ATOM 922 O O . GLU A 1 111 ? -2.708 15.575 15.917 1.00 50.91 111 GLU A O 1
ATOM 927 N N . ASN A 1 112 ? -2.777 14.475 13.973 1.00 47.38 112 ASN A N 1
ATOM 928 C CA . ASN A 1 112 ? -2.726 15.6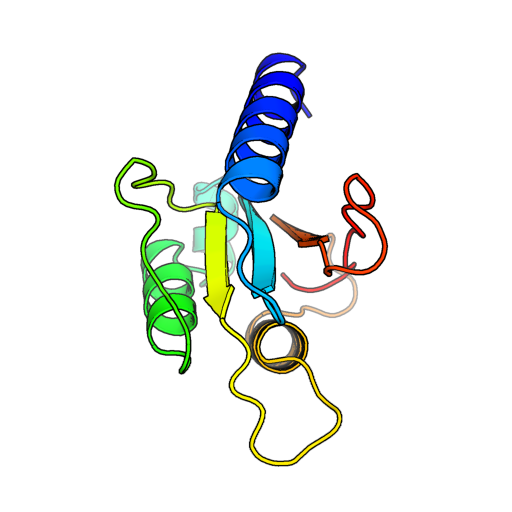78 13.148 1.00 47.38 112 ASN A CA 1
ATOM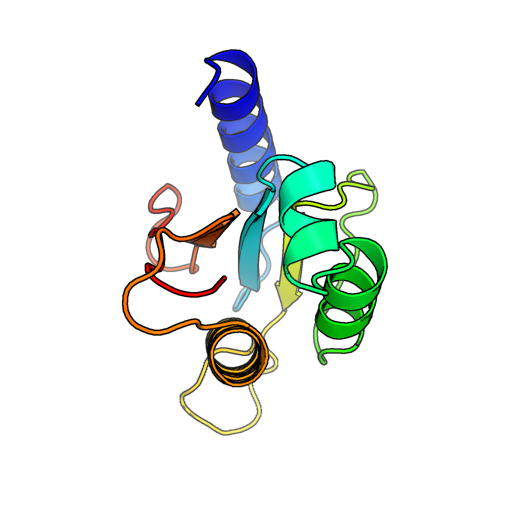 929 C C . ASN A 1 112 ? -3.507 15.457 11.853 1.00 47.38 112 ASN A C 1
ATOM 931 O O . ASN A 1 112 ? -2.937 15.139 10.802 1.00 47.38 112 ASN A O 1
ATOM 935 N N . LEU A 1 113 ? -4.821 15.682 11.931 1.00 46.62 113 LEU A N 1
ATOM 936 C CA . LEU A 1 113 ? -5.640 16.028 10.771 1.00 46.62 113 LEU A CA 1
ATOM 937 C C . LEU A 1 113 ? -4.832 17.014 9.910 1.00 46.62 113 LEU A C 1
ATOM 939 O O . LEU A 1 113 ? -4.395 18.044 10.414 1.00 46.62 113 LEU A O 1
ATOM 943 N N . PHE A 1 114 ? -4.570 16.661 8.649 1.00 49.50 114 PHE A N 1
ATOM 944 C CA . PHE A 1 114 ? -3.778 17.419 7.658 1.00 49.50 114 PHE A CA 1
ATOM 945 C C . PHE A 1 114 ? -2.256 17.192 7.579 1.00 49.50 114 PHE A C 1
ATOM 947 O O . PHE A 1 114 ? -1.623 17.805 6.718 1.00 49.50 114 PHE A O 1
ATOM 954 N N . ARG A 1 115 ? -1.642 16.275 8.344 1.00 53.81 115 ARG A N 1
ATOM 955 C CA . ARG A 1 115 ? -0.261 15.828 8.049 1.00 53.81 115 ARG A CA 1
ATOM 956 C C . ARG A 1 115 ? -0.253 14.466 7.362 1.00 53.81 115 ARG A C 1
ATOM 958 O O . ARG A 1 115 ? -0.259 13.426 8.012 1.00 53.81 115 ARG A O 1
ATOM 965 N N . ALA A 1 116 ? -0.244 14.492 6.032 1.00 60.38 116 ALA A N 1
ATOM 966 C CA . ALA A 1 116 ? 0.112 13.341 5.214 1.00 60.38 116 ALA A CA 1
ATOM 967 C C . ALA A 1 116 ? 1.644 13.277 5.124 1.00 60.38 116 ALA A C 1
ATOM 969 O O . ALA A 1 116 ? 2.262 14.103 4.454 1.00 60.38 116 ALA A O 1
ATOM 970 N N . ASN A 1 117 ? 2.260 12.330 5.829 1.00 66.69 117 ASN A N 1
ATOM 971 C CA . ASN A 1 117 ? 3.709 12.152 5.786 1.00 66.69 117 ASN A CA 1
ATOM 972 C C . ASN A 1 117 ? 4.066 11.224 4.628 1.00 66.69 117 ASN A C 1
ATOM 974 O O . ASN A 1 117 ? 3.631 10.071 4.614 1.00 66.69 117 ASN A O 1
ATOM 978 N N . GLU A 1 118 ? 4.857 11.721 3.676 1.00 70.88 118 GLU A N 1
ATOM 979 C CA . GLU A 1 118 ? 5.425 10.884 2.622 1.00 70.88 118 GLU A CA 1
ATOM 980 C C . GLU A 1 118 ? 6.459 9.930 3.219 1.00 70.88 118 GLU A C 1
ATOM 982 O O . GLU A 1 118 ? 7.396 10.344 3.906 1.00 70.88 118 GLU A O 1
ATOM 987 N N . ILE A 1 119 ? 6.303 8.644 2.934 1.00 74.44 119 ILE A N 1
ATOM 988 C CA . ILE A 1 119 ? 7.285 7.628 3.263 1.00 74.44 119 ILE A CA 1
ATOM 989 C C . ILE A 1 119 ? 8.099 7.340 2.020 1.00 74.44 119 ILE A C 1
ATOM 991 O O . ILE A 1 119 ? 7.617 6.773 1.040 1.00 74.44 119 ILE A O 1
ATOM 995 N N . LEU A 1 120 ? 9.371 7.702 2.111 1.00 73.38 120 LEU A N 1
ATOM 996 C CA . LEU A 1 120 ? 10.333 7.478 1.050 1.00 73.38 120 LEU A CA 1
ATOM 997 C C . LEU A 1 120 ? 10.690 5.991 0.936 1.00 73.38 120 LEU A C 1
ATOM 999 O O . LEU A 1 120 ? 10.733 5.253 1.935 1.00 73.38 120 LEU A O 1
ATOM 1003 N N . ASN A 1 121 ? 11.024 5.600 -0.296 1.00 71.62 121 ASN A N 1
ATOM 1004 C CA . ASN A 1 121 ? 11.629 4.318 -0.652 1.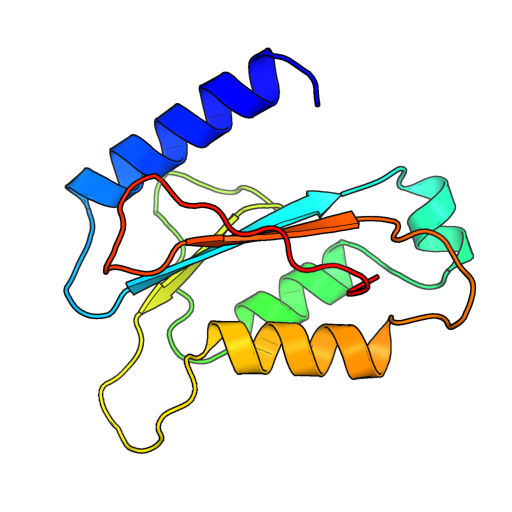00 71.62 121 ASN A CA 1
ATOM 1005 C C . ASN A 1 121 ? 10.750 3.104 -0.311 1.00 71.62 121 ASN A C 1
ATOM 1007 O O . ASN A 1 121 ? 11.229 2.149 0.300 1.00 71.62 121 ASN A O 1
ATOM 1011 N N . VAL A 1 122 ? 9.457 3.162 -0.645 1.00 72.81 122 VAL A N 1
ATOM 1012 C CA . VAL A 1 122 ? 8.535 2.020 -0.482 1.00 72.81 122 VAL A CA 1
ATOM 1013 C C . VAL A 1 122 ? 8.490 1.135 -1.728 1.00 72.81 122 VAL A C 1
ATOM 1015 O O . VAL A 1 122 ? 8.450 -0.087 -1.588 1.00 72.81 122 VAL A O 1
ATOM 1018 N N . PHE A 1 123 ? 8.529 1.753 -2.909 1.00 71.06 123 PHE A N 1
ATOM 1019 C CA . PHE A 1 123 ? 8.578 1.104 -4.221 1.00 71.06 123 PHE A CA 1
ATOM 1020 C C . PHE A 1 123 ? 9.913 1.378 -4.921 1.00 71.06 123 PHE A C 1
ATOM 1022 O O . PHE A 1 123 ? 10.652 2.269 -4.439 1.00 71.06 123 PHE A O 1
#

Sequence (123 aa):
MPLTFFIWLLYQCYLFSNIQKRNSSLLIIEWGDEDILLQRNIQRTTVIAFIREFPGYSQLVQNQSDSIFYFIDTPSTQASCIVDNIVLALKRKYHQVNMVSFGRVYISKEENLFRANEILNVF

pLDDT: mean 72.22, std 11.7, range [43.06, 88.56]

Secondary structure (DSSP, 8-state):
--HHHHHHHHHHHHHHHHH--SSEEEEEEEE--HHHHHHTT--HHHHHHHHHTSTTB---TT---TTEEEEE--SSS-S--HHHHHHHHHHHHH--TTS--SEEEEEEETT-TT--EEESS--

Foldseek 3Di:
DDPVVVVVVLVVLVVCVVVPDPQKKKKFKAAADCVVCVVQVRDLVVLLVVLCPQPQWDDPPPDPDSGMTMGRADPPDDPDRSVNVSLVVLLVPRFDPPDADRMWMWMDTDPDSPDTDTDGRSD

Radius of gyration: 14.3 Å; chains: 1; bounding box: 38×29×40 Å